Protein AF-A0A2P2KZU6-F1 (afdb_monomer)

pLDDT: mean 84.33, std 7.46, range [49.41, 92.69]

Organism: Rhizophora mucronata (NCBI:txid61149)

Mean predicted aligned error: 6.65 Å

Structure (mmCIF, N/CA/C/O backbone):
data_AF-A0A2P2KZU6-F1
#
_entry.id   AF-A0A2P2KZU6-F1
#
loop_
_atom_site.group_PDB
_atom_site.id
_atom_site.type_symbol
_atom_site.label_atom_id
_atom_site.label_alt_id
_atom_site.label_comp_id
_atom_site.label_asym_id
_atom_site.label_entity_id
_atom_site.label_seq_id
_atom_site.pdbx_PDB_ins_code
_atom_site.Cartn_x
_atom_site.Cartn_y
_atom_site.Cartn_z
_atom_site.occupancy
_atom_site.B_iso_or_equiv
_atom_site.auth_seq_id
_atom_site.auth_comp_id
_atom_site.auth_asym_id
_atom_site.auth_atom_id
_atom_site.pdbx_PDB_model_num
ATOM 1 N N . MET A 1 1 ? 7.030 0.805 16.093 1.00 58.88 1 MET A N 1
ATOM 2 C CA . MET A 1 1 ? 5.743 1.253 15.505 1.00 58.88 1 MET A CA 1
ATOM 3 C C . MET A 1 1 ? 4.538 0.373 15.860 1.00 58.88 1 MET A C 1
ATOM 5 O O . MET A 1 1 ? 3.443 0.908 15.904 1.00 58.88 1 MET A O 1
ATOM 9 N N . MET A 1 2 ? 4.697 -0.924 16.161 1.00 67.19 2 MET A N 1
ATOM 10 C CA . MET A 1 2 ? 3.559 -1.847 16.372 1.00 67.19 2 MET A CA 1
ATOM 11 C C . MET A 1 2 ? 2.825 -1.665 17.716 1.00 67.19 2 MET A C 1
ATOM 13 O O . MET A 1 2 ? 1.603 -1.682 17.771 1.00 67.19 2 MET A O 1
ATOM 17 N N . LEU A 1 3 ? 3.562 -1.412 18.801 1.00 73.94 3 LEU A N 1
ATOM 18 C CA . LEU A 1 3 ? 3.033 -1.251 20.166 1.00 73.94 3 LEU A CA 1
ATOM 19 C C . LEU A 1 3 ? 1.906 -0.204 20.329 1.00 73.94 3 LEU A C 1
ATOM 21 O O . LEU A 1 3 ? 0.856 -0.553 20.868 1.00 73.94 3 LEU A O 1
ATOM 25 N N . PRO A 1 4 ? 2.050 1.053 19.860 1.00 78.38 4 PRO A N 1
ATOM 26 C CA . PRO A 1 4 ? 0.974 2.041 19.981 1.00 78.38 4 PRO A CA 1
ATOM 27 C C . PRO A 1 4 ? -0.270 1.658 19.167 1.00 78.38 4 PRO A C 1
ATOM 29 O O . PRO A 1 4 ? -1.392 1.939 19.590 1.00 78.38 4 PRO A O 1
ATOM 32 N N . LEU A 1 5 ? -0.086 0.969 18.037 1.00 74.75 5 LEU A N 1
ATOM 33 C CA . LEU A 1 5 ? -1.182 0.467 17.214 1.00 74.75 5 LEU A CA 1
ATOM 34 C C . LEU A 1 5 ? -1.948 -0.651 17.934 1.00 74.75 5 LEU A C 1
ATOM 36 O O . LEU A 1 5 ? -3.174 -0.604 17.994 1.00 74.75 5 LEU A O 1
ATOM 40 N N . ALA A 1 6 ? -1.228 -1.590 18.562 1.00 76.25 6 ALA A N 1
ATOM 41 C CA . ALA A 1 6 ? -1.817 -2.659 19.369 1.00 76.25 6 ALA A CA 1
ATOM 42 C C . ALA A 1 6 ? -2.659 -2.139 20.532 1.00 76.25 6 ALA A C 1
ATOM 44 O O . ALA A 1 6 ? -3.745 -2.653 20.794 1.00 76.25 6 ALA A O 1
ATOM 45 N N . ILE A 1 7 ? -2.168 -1.111 21.224 1.00 78.56 7 ILE A N 1
ATOM 46 C CA . ILE A 1 7 ? -2.886 -0.511 22.351 1.00 78.56 7 ILE A CA 1
ATOM 47 C C . ILE A 1 7 ? -4.155 0.189 21.853 1.00 78.56 7 ILE A C 1
ATOM 49 O O . ILE A 1 7 ? -5.201 0.113 22.497 1.00 78.56 7 ILE A O 1
ATOM 53 N N . ARG A 1 8 ? -4.092 0.862 20.697 1.00 78.06 8 ARG A N 1
ATOM 54 C CA . ARG A 1 8 ? -5.210 1.671 20.206 1.00 78.06 8 ARG A CA 1
ATOM 55 C C . ARG A 1 8 ? -6.314 0.865 19.524 1.00 78.06 8 ARG A C 1
ATOM 57 O O . ARG A 1 8 ? -7.481 1.210 19.684 1.00 78.06 8 ARG A O 1
ATOM 64 N N . LEU A 1 9 ? -5.953 -0.175 18.776 1.00 77.00 9 LEU A N 1
ATOM 65 C CA . LEU A 1 9 ? -6.855 -0.979 17.942 1.00 77.00 9 LEU A CA 1
ATOM 66 C C . LEU A 1 9 ? -7.163 -2.360 18.535 1.00 77.00 9 LEU A C 1
ATOM 68 O O . LEU A 1 9 ? -7.667 -3.230 17.831 1.00 77.00 9 LEU A O 1
ATOM 72 N N . ASN A 1 10 ? -6.918 -2.559 19.834 1.00 76.75 10 ASN A N 1
ATOM 73 C CA . ASN A 1 10 ? -7.154 -3.836 20.516 1.00 76.75 10 ASN A CA 1
ATOM 74 C C . ASN A 1 10 ? -8.588 -4.377 20.312 1.00 76.75 10 ASN A C 1
ATOM 76 O O . ASN A 1 10 ? -8.791 -5.574 20.153 1.00 76.75 10 ASN A O 1
ATOM 80 N N . HIS A 1 11 ? -9.577 -3.481 20.207 1.00 80.50 11 HIS A N 1
ATOM 81 C CA . HIS A 1 11 ? -10.981 -3.834 19.971 1.00 80.50 11 HIS A CA 1
ATOM 82 C C . HIS A 1 11 ? -11.256 -4.443 18.574 1.00 80.50 11 HIS A C 1
ATOM 84 O O . HIS A 1 11 ? -12.296 -5.066 18.376 1.00 80.50 11 HIS A O 1
ATOM 90 N N . ARG A 1 12 ? -10.365 -4.272 17.585 1.00 82.00 12 ARG A N 1
ATOM 91 C CA . ARG A 1 12 ? -10.530 -4.785 16.210 1.00 82.00 12 ARG A CA 1
ATOM 92 C C . ARG A 1 12 ? -9.312 -5.628 15.782 1.00 82.00 12 ARG A C 1
ATOM 94 O O . ARG A 1 12 ? -8.481 -5.153 15.002 1.00 82.00 12 ARG A O 1
ATOM 101 N N . PRO A 1 13 ? -9.200 -6.893 16.236 1.00 83.69 13 PRO A N 1
ATOM 102 C CA . PRO A 1 13 ? -8.020 -7.727 15.987 1.00 83.69 13 PRO A CA 1
ATOM 103 C C . PRO A 1 13 ? -7.791 -8.041 14.498 1.00 83.69 13 PRO A C 1
ATOM 105 O O . PRO A 1 13 ? -6.645 -8.078 14.055 1.00 83.69 13 PRO A O 1
ATOM 108 N N . CYS A 1 14 ? -8.854 -8.198 13.700 1.00 85.19 14 CYS A N 1
ATOM 109 C CA . CYS A 1 14 ? -8.742 -8.476 12.261 1.00 85.19 14 CYS A CA 1
ATOM 110 C C . CYS A 1 14 ? -8.111 -7.312 11.481 1.00 85.19 14 CYS A C 1
ATOM 112 O O . CYS A 1 14 ? -7.246 -7.527 10.636 1.00 85.19 14 CYS A O 1
ATOM 114 N N . PHE A 1 15 ? -8.501 -6.074 11.791 1.00 86.06 15 PHE A N 1
ATOM 115 C CA . PHE A 1 15 ? -7.939 -4.890 11.138 1.00 86.06 15 PHE A CA 1
ATOM 116 C C . PHE A 1 15 ? -6.490 -4.635 11.572 1.00 86.06 15 PHE A C 1
ATOM 118 O O . PHE A 1 15 ? -5.640 -4.255 10.770 1.00 86.06 15 PHE A O 1
ATOM 125 N N . LEU A 1 16 ? -6.182 -4.910 12.839 1.00 86.25 16 LEU A N 1
ATOM 126 C CA . LEU A 1 16 ? -4.818 -4.861 13.352 1.00 86.25 16 LEU A CA 1
ATOM 127 C C . LEU A 1 16 ? -3.911 -5.867 12.624 1.00 86.25 16 LEU A C 1
ATOM 129 O O . LEU A 1 16 ? -2.812 -5.497 12.210 1.00 86.25 16 LEU A O 1
ATOM 133 N N . ALA A 1 17 ? -4.380 -7.100 12.404 1.00 87.81 17 ALA A N 1
ATOM 134 C CA . ALA A 1 17 ? -3.649 -8.098 11.623 1.00 87.81 17 ALA A CA 1
ATOM 135 C C . ALA A 1 17 ? -3.402 -7.626 10.180 1.00 87.81 17 ALA A C 1
ATOM 137 O O . ALA A 1 17 ? -2.279 -7.730 9.690 1.00 87.81 17 ALA A O 1
ATOM 138 N N . PHE A 1 18 ? -4.411 -7.035 9.533 1.00 89.56 18 PHE A N 1
ATOM 139 C CA . PHE A 1 18 ? -4.277 -6.437 8.202 1.00 89.56 18 PHE A CA 1
ATOM 140 C C . PHE A 1 18 ? -3.168 -5.373 8.148 1.00 89.56 18 PHE A C 1
ATOM 142 O O . PHE A 1 18 ? -2.280 -5.454 7.298 1.00 89.56 18 PHE A O 1
ATOM 149 N N . ILE A 1 19 ? -3.154 -4.419 9.085 1.00 89.00 19 ILE A N 1
ATOM 150 C CA . ILE A 1 19 ? -2.119 -3.374 9.105 1.00 89.00 19 ILE A CA 1
ATOM 151 C C . ILE A 1 19 ? -0.735 -3.971 9.370 1.00 89.00 19 ILE A C 1
ATOM 153 O O . ILE A 1 19 ? 0.257 -3.529 8.794 1.00 89.00 19 ILE A O 1
ATOM 157 N N . TYR A 1 20 ? -0.641 -4.991 10.220 1.00 88.56 20 TYR A N 1
ATOM 158 C CA . TYR A 1 20 ? 0.636 -5.642 10.498 1.00 88.56 20 TYR A CA 1
ATOM 159 C C . TYR A 1 20 ? 1.198 -6.370 9.287 1.00 88.56 20 TYR A C 1
ATOM 161 O O . TYR A 1 20 ? 2.396 -6.275 9.018 1.00 88.56 20 TYR A O 1
ATOM 169 N N . ILE A 1 21 ? 0.340 -7.038 8.526 1.00 88.81 21 ILE A N 1
ATOM 170 C CA . ILE A 1 21 ? 0.705 -7.653 7.253 1.00 88.81 21 ILE A CA 1
ATOM 171 C C . ILE A 1 21 ? 1.174 -6.581 6.260 1.00 88.81 21 ILE A C 1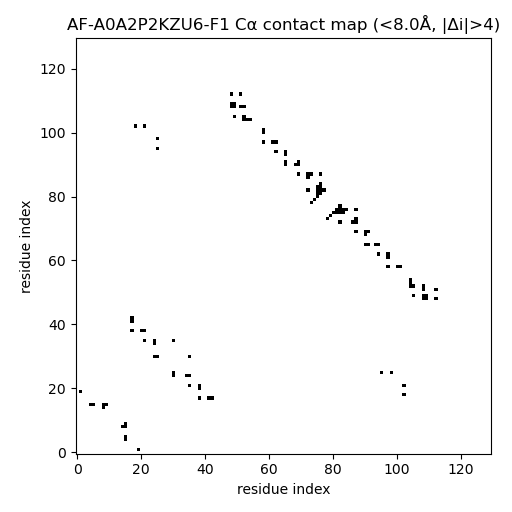
ATOM 173 O O . ILE A 1 21 ? 2.227 -6.744 5.649 1.00 88.81 21 ILE A O 1
ATOM 177 N N . ALA A 1 22 ? 0.461 -5.456 6.148 1.00 88.38 22 ALA A N 1
ATOM 178 C CA . ALA A 1 22 ? 0.861 -4.360 5.265 1.00 88.38 22 ALA A CA 1
ATOM 179 C C . AL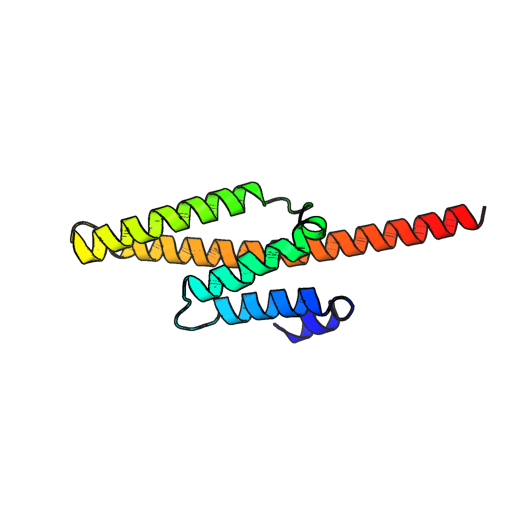A A 1 22 ? 2.235 -3.778 5.657 1.00 88.38 22 ALA A C 1
ATOM 181 O O . ALA A 1 22 ? 3.127 -3.676 4.821 1.00 88.38 22 ALA A O 1
ATOM 182 N N . ILE A 1 23 ? 2.459 -3.479 6.942 1.00 87.69 23 ILE A N 1
ATOM 183 C CA . ILE A 1 23 ? 3.734 -2.927 7.431 1.00 87.69 23 ILE A CA 1
ATOM 184 C C . ILE A 1 23 ? 4.891 -3.915 7.227 1.00 87.69 23 ILE A C 1
ATOM 186 O O . ILE A 1 23 ? 5.972 -3.522 6.790 1.00 87.69 23 ILE A O 1
ATOM 190 N N . THR A 1 24 ? 4.687 -5.196 7.543 1.00 87.50 24 THR A N 1
ATOM 191 C CA . THR A 1 24 ? 5.734 -6.223 7.388 1.00 87.50 24 THR A CA 1
ATOM 192 C C . THR A 1 24 ? 6.061 -6.490 5.920 1.00 87.50 24 THR A C 1
ATOM 194 O O . THR A 1 24 ? 7.233 -6.645 5.584 1.00 87.50 24 THR A O 1
ATOM 197 N N . SER A 1 25 ? 5.057 -6.463 5.039 1.00 86.38 25 SER A N 1
ATOM 198 C CA . SER A 1 25 ? 5.228 -6.542 3.586 1.00 86.38 25 SER A CA 1
ATOM 199 C C . SER A 1 25 ? 6.067 -5.379 3.044 1.00 86.38 25 SER A C 1
ATOM 201 O O . SER A 1 25 ? 7.002 -5.604 2.276 1.00 86.38 25 SER A O 1
ATOM 203 N N . MET A 1 26 ? 5.798 -4.150 3.497 1.00 83.44 26 MET A N 1
ATOM 204 C CA . MET A 1 26 ? 6.514 -2.949 3.053 1.00 83.44 26 MET A CA 1
ATOM 205 C C . MET A 1 26 ? 7.968 -2.883 3.538 1.00 83.44 26 MET A C 1
ATOM 207 O O . MET A 1 26 ? 8.822 -2.338 2.847 1.00 83.44 26 MET A O 1
ATOM 211 N N . LEU A 1 27 ? 8.259 -3.414 4.730 1.00 84.06 27 LEU A N 1
ATOM 212 C CA . LEU A 1 27 ? 9.601 -3.383 5.330 1.00 84.06 27 LEU A CA 1
ATOM 213 C C . LEU A 1 27 ? 10.511 -4.535 4.873 1.00 84.06 27 LEU A C 1
ATOM 215 O O . LEU A 1 27 ? 11.676 -4.598 5.268 1.00 84.06 27 LEU A O 1
ATOM 219 N N . LYS A 1 28 ? 10.000 -5.460 4.058 1.00 82.88 28 LYS A N 1
ATOM 220 C CA . LYS A 1 28 ? 10.773 -6.579 3.518 1.00 82.88 28 LYS A CA 1
ATOM 221 C C . LYS A 1 28 ? 11.834 -6.062 2.541 1.00 82.88 28 LYS A C 1
ATOM 223 O O . LYS A 1 28 ? 11.535 -5.247 1.679 1.00 82.88 28 LYS A O 1
ATOM 228 N N . SER A 1 29 ? 13.065 -6.573 2.629 1.00 73.69 29 SER A N 1
ATOM 229 C CA . SER A 1 29 ? 14.193 -6.108 1.795 1.00 73.69 29 SER A CA 1
ATOM 230 C C . SER A 1 29 ? 14.015 -6.351 0.291 1.00 73.69 29 SER A C 1
ATOM 232 O O . SER A 1 29 ? 14.626 -5.655 -0.511 1.00 73.69 29 SER A O 1
ATOM 234 N N . TYR A 1 30 ? 13.177 -7.317 -0.089 1.00 74.44 30 TYR A N 1
ATOM 235 C CA . TYR A 1 30 ? 12.791 -7.586 -1.474 1.00 74.44 30 TYR A CA 1
ATOM 236 C C . TYR A 1 30 ? 11.266 -7.699 -1.543 1.00 74.44 30 TYR A C 1
ATOM 238 O O . TYR A 1 30 ? 10.732 -8.813 -1.476 1.00 74.44 30 TYR A O 1
ATOM 246 N N . PRO A 1 31 ? 10.552 -6.561 -1.588 1.00 75.75 31 PRO A N 1
ATOM 247 C CA . PRO A 1 31 ? 9.103 -6.572 -1.666 1.00 75.75 31 PRO A CA 1
ATOM 248 C C . PRO A 1 31 ? 8.686 -7.121 -3.032 1.00 75.75 31 PRO A C 1
ATOM 250 O O . PRO A 1 31 ? 9.133 -6.643 -4.077 1.00 75.75 31 PRO A O 1
ATOM 253 N N . SER A 1 32 ? 7.843 -8.151 -3.028 1.00 81.12 32 SER A N 1
ATOM 254 C CA . SER A 1 32 ? 7.284 -8.718 -4.252 1.00 81.12 32 SER A CA 1
ATOM 255 C C . SER A 1 32 ? 5.895 -8.147 -4.540 1.00 81.12 32 SER A C 1
ATOM 257 O O . SER A 1 32 ? 5.162 -7.726 -3.640 1.00 81.12 32 SER A O 1
ATOM 259 N N . VAL A 1 33 ? 5.485 -8.195 -5.810 1.00 77.44 33 VAL A N 1
ATOM 260 C CA . VAL A 1 33 ? 4.107 -7.853 -6.206 1.00 77.44 33 VAL A CA 1
ATOM 261 C C . VAL A 1 33 ? 3.095 -8.756 -5.482 1.00 77.44 33 VAL A C 1
ATOM 263 O O . VAL A 1 33 ? 2.020 -8.298 -5.104 1.00 77.44 33 VAL A O 1
ATOM 266 N N . GLY A 1 34 ? 3.464 -10.014 -5.211 1.00 79.31 34 GLY A N 1
ATOM 267 C CA . GLY A 1 34 ? 2.635 -10.967 -4.470 1.00 79.31 34 GLY A CA 1
ATOM 268 C C . GLY A 1 34 ? 2.399 -10.569 -3.012 1.00 79.31 34 GLY A C 1
ATOM 269 O O . GLY A 1 34 ? 1.274 -10.681 -2.530 1.00 79.31 34 GLY A O 1
ATOM 270 N N . ASP A 1 35 ? 3.415 -10.022 -2.335 1.00 82.62 35 ASP A N 1
ATOM 271 C CA . ASP A 1 35 ? 3.252 -9.501 -0.969 1.00 82.62 35 ASP A CA 1
ATOM 272 C C . ASP A 1 35 ? 2.210 -8.362 -0.942 1.00 82.62 35 ASP A C 1
ATOM 274 O O . ASP A 1 35 ? 1.465 -8.204 0.025 1.00 82.62 35 ASP A O 1
ATOM 278 N N . SER A 1 36 ? 2.123 -7.614 -2.044 1.00 83.56 36 SER A N 1
ATOM 279 C CA . SER A 1 36 ? 1.213 -6.481 -2.194 1.00 83.56 36 SER A CA 1
ATOM 280 C C . SER A 1 36 ? -0.215 -6.886 -2.534 1.00 83.56 36 SER A C 1
ATOM 282 O O . SER A 1 36 ? -1.176 -6.326 -2.008 1.00 83.56 36 SER A O 1
ATOM 284 N N . ALA A 1 37 ? -0.358 -7.910 -3.374 1.00 85.88 37 ALA A N 1
ATOM 285 C CA . ALA A 1 37 ? -1.646 -8.499 -3.712 1.00 85.88 37 ALA A CA 1
ATOM 286 C C . ALA A 1 37 ? -2.373 -9.040 -2.473 1.00 85.88 37 ALA A C 1
ATOM 288 O O . ALA A 1 37 ? -3.596 -8.944 -2.389 1.00 85.88 37 ALA A O 1
ATOM 289 N N . LEU A 1 38 ? -1.629 -9.566 -1.494 1.00 85.94 38 LEU A N 1
ATOM 290 C CA . LEU A 1 38 ? -2.206 -10.141 -0.285 1.00 85.94 38 LEU A CA 1
ATOM 291 C C . LEU A 1 38 ? -2.935 -9.086 0.559 1.00 85.94 38 LEU A C 1
ATOM 293 O O . LEU A 1 38 ? -4.120 -9.260 0.844 1.00 85.94 38 LEU A O 1
ATOM 297 N N . TYR A 1 39 ? -2.281 -7.974 0.920 1.00 86.00 39 TYR A N 1
ATOM 298 C CA . TYR A 1 39 ? -2.970 -6.933 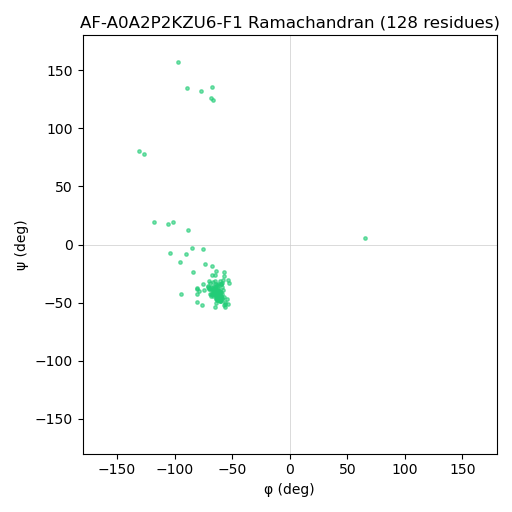1.688 1.00 86.00 39 TYR A CA 1
ATOM 299 C C . TYR A 1 39 ? -4.023 -6.207 0.833 1.00 86.00 39 TYR A C 1
ATOM 301 O O . TYR A 1 39 ? -5.113 -5.943 1.327 1.00 86.00 39 TYR A O 1
ATOM 309 N N . LEU A 1 40 ? -3.783 -5.957 -0.460 1.00 85.62 40 LEU A N 1
ATOM 310 C CA . LEU A 1 40 ? -4.803 -5.349 -1.328 1.00 85.62 40 LEU A CA 1
ATOM 311 C C . LEU A 1 40 ? -6.059 -6.229 -1.467 1.00 85.62 40 LEU A C 1
ATOM 313 O O . LEU A 1 40 ? -7.162 -5.697 -1.529 1.00 85.62 40 LEU A O 1
ATOM 317 N N . GLY A 1 41 ? -5.922 -7.558 -1.454 1.00 85.75 41 GLY A N 1
ATOM 318 C CA . GLY A 1 41 ? -7.060 -8.481 -1.428 1.00 85.75 41 GLY A CA 1
ATOM 319 C C . GLY A 1 41 ? -7.826 -8.444 -0.102 1.00 85.75 41 GLY A C 1
ATOM 320 O O . GLY A 1 41 ? -9.054 -8.390 -0.095 1.00 85.75 41 GLY A O 1
ATOM 321 N N . LEU A 1 42 ? -7.109 -8.402 1.026 1.00 85.06 42 LEU A N 1
ATOM 322 C CA . LEU A 1 42 ? -7.699 -8.268 2.367 1.00 85.06 42 LEU A CA 1
ATOM 323 C C . LEU A 1 42 ? -8.420 -6.926 2.574 1.00 85.06 42 LEU A C 1
ATOM 325 O O . LEU A 1 42 ? -9.349 -6.857 3.375 1.00 85.06 42 LEU A O 1
ATOM 329 N N . LEU A 1 43 ? -8.030 -5.879 1.842 1.00 85.19 43 LEU A N 1
ATOM 330 C CA . LEU A 1 43 ? -8.676 -4.563 1.882 1.00 85.19 43 LEU A CA 1
ATOM 331 C C . LEU A 1 43 ? -10.169 -4.648 1.517 1.00 85.19 43 LEU A C 1
ATOM 333 O O . LEU A 1 43 ? -10.977 -3.917 2.086 1.00 85.19 43 LEU A O 1
ATOM 337 N N . GLY A 1 44 ? -10.546 -5.605 0.659 1.00 81.62 44 GLY A N 1
ATOM 338 C CA . GLY A 1 44 ? -11.936 -5.889 0.295 1.00 81.62 44 GLY A CA 1
ATOM 339 C C . GLY A 1 44 ? -12.850 -6.231 1.482 1.00 81.62 44 GLY A C 1
ATOM 340 O O . GLY A 1 44 ? -14.046 -5.966 1.430 1.00 81.62 44 GLY A O 1
ATOM 341 N N . LEU A 1 45 ? -12.302 -6.771 2.576 1.00 82.50 45 LEU A N 1
ATOM 342 C CA . LEU A 1 45 ? -13.075 -7.115 3.777 1.00 82.50 45 LEU A CA 1
ATOM 343 C C . LEU A 1 45 ? -13.503 -5.892 4.595 1.00 82.50 45 LEU A C 1
ATOM 345 O O . LEU A 1 45 ? -14.380 -6.012 5.442 1.00 82.50 45 LEU A O 1
ATOM 349 N N . PHE A 1 46 ? -12.875 -4.739 4.364 1.00 82.25 46 PHE A N 1
ATOM 350 C CA . PHE A 1 46 ? -13.080 -3.520 5.146 1.00 82.25 46 PHE A CA 1
ATOM 351 C C . PHE A 1 46 ? -13.642 -2.377 4.294 1.00 82.25 46 PHE A C 1
ATOM 353 O O . PHE A 1 46 ? -13.506 -1.218 4.674 1.00 82.25 46 PHE A O 1
ATOM 360 N N . LEU A 1 47 ? -14.239 -2.672 3.132 1.00 80.25 47 LEU A N 1
ATOM 361 C CA . LEU A 1 47 ? -14.727 -1.649 2.198 1.00 80.25 47 LEU A CA 1
ATOM 362 C C . LEU A 1 47 ? -15.752 -0.706 2.835 1.00 80.25 47 LEU A C 1
ATOM 364 O O . LEU A 1 47 ? -15.680 0.494 2.592 1.00 80.25 47 LEU A O 1
ATOM 368 N N . ASP A 1 48 ? -16.652 -1.219 3.675 1.00 76.75 48 ASP A N 1
ATOM 369 C CA . ASP A 1 48 ? -17.678 -0.402 4.333 1.00 76.75 48 ASP A CA 1
ATOM 370 C C . ASP A 1 48 ? -17.073 0.576 5.349 1.00 76.75 48 ASP A C 1
ATOM 372 O O . ASP A 1 48 ? -17.443 1.752 5.392 1.00 76.75 48 ASP A O 1
ATOM 376 N N . GLU A 1 49 ? -16.098 0.134 6.149 1.00 76.25 49 GLU A N 1
ATOM 377 C CA . GLU A 1 49 ? -15.372 1.035 7.046 1.00 76.25 49 GLU A CA 1
ATOM 378 C C . GLU A 1 49 ? -14.452 2.008 6.307 1.00 76.25 49 GLU A C 1
ATOM 380 O O . GLU A 1 49 ? -14.228 3.127 6.777 1.00 76.25 49 GLU A O 1
ATOM 385 N N . LEU A 1 50 ? -13.914 1.587 5.163 1.00 78.25 50 LEU A N 1
ATOM 386 C CA . LEU A 1 50 ? -12.937 2.334 4.379 1.00 78.25 50 LEU A CA 1
ATOM 387 C C . LEU A 1 50 ? -13.572 3.252 3.324 1.00 78.25 50 LEU A C 1
ATOM 389 O O . LEU A 1 50 ? -12.879 4.089 2.750 1.00 78.25 50 LEU A O 1
ATOM 393 N N . ALA A 1 51 ? -14.887 3.163 3.113 1.00 73.88 51 ALA A N 1
ATOM 394 C CA . ALA A 1 51 ? -15.641 3.980 2.160 1.00 73.88 51 ALA A CA 1
ATOM 395 C C . ALA A 1 51 ? -15.494 5.495 2.398 1.00 73.88 51 ALA A C 1
ATOM 397 O O . ALA A 1 51 ? -15.652 6.291 1.477 1.00 73.88 51 ALA A O 1
ATOM 398 N N . ASP A 1 52 ? -15.157 5.898 3.624 1.00 74.81 52 ASP A N 1
ATOM 399 C CA . ASP A 1 52 ? -14.999 7.297 4.034 1.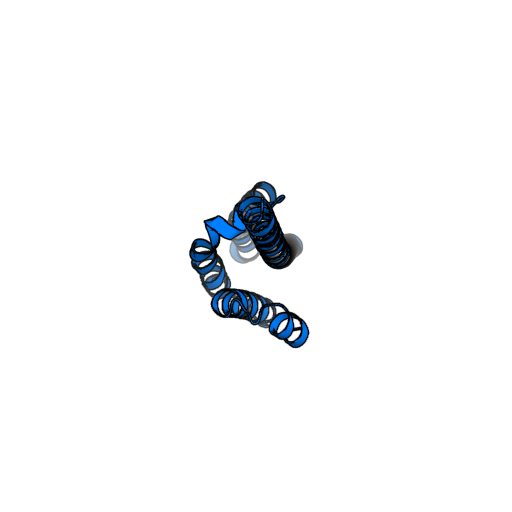00 74.81 52 ASP A CA 1
ATOM 400 C C . ASP A 1 52 ? -13.572 7.849 3.801 1.00 74.81 52 ASP A C 1
ATOM 402 O O . ASP A 1 52 ? -13.209 8.908 4.319 1.00 74.81 52 ASP A O 1
ATOM 406 N N . MET A 1 53 ? -12.735 7.128 3.046 1.00 78.00 53 MET A N 1
ATOM 407 C CA . MET A 1 53 ? -11.395 7.572 2.655 1.00 78.00 53 MET A CA 1
ATOM 408 C C . MET A 1 53 ? -11.446 8.775 1.702 1.00 78.00 53 MET A C 1
ATOM 410 O O . MET A 1 53 ? -12.006 8.702 0.606 1.00 78.00 53 MET A O 1
ATOM 414 N N . GLN A 1 54 ? -10.775 9.866 2.082 1.00 74.75 54 GLN A N 1
ATOM 415 C CA . GLN A 1 54 ? -10.756 11.122 1.320 1.00 74.75 54 GLN A CA 1
ATOM 416 C C . GLN A 1 54 ? -9.944 11.006 0.019 1.00 74.75 54 GLN A C 1
ATOM 418 O O . GLN A 1 54 ? -10.331 11.565 -1.005 1.00 74.75 54 GLN A O 1
ATOM 423 N N . PHE A 1 55 ? -8.837 10.254 0.032 1.00 81.19 55 PHE A N 1
ATOM 424 C CA . PHE A 1 55 ? -7.907 10.159 -1.103 1.00 81.19 55 PHE A CA 1
ATOM 425 C C . PHE A 1 55 ? -8.053 8.880 -1.947 1.00 81.19 55 PHE A C 1
ATOM 427 O O . PHE A 1 55 ? -7.148 8.538 -2.710 1.00 81.19 55 PHE A O 1
ATOM 434 N N . SER A 1 56 ? -9.193 8.187 -1.866 1.00 83.44 56 SER A N 1
ATOM 435 C CA . SER A 1 56 ? -9.430 6.904 -2.553 1.00 83.44 56 SER A CA 1
ATOM 436 C C . SER A 1 56 ? -9.178 6.958 -4.060 1.00 83.44 56 SER A C 1
ATOM 438 O O . SER A 1 56 ? -8.483 6.105 -4.609 1.00 83.44 56 SER A O 1
ATOM 440 N N . PHE A 1 57 ? -9.702 7.986 -4.735 1.00 85.00 57 PHE A N 1
ATOM 441 C CA . PHE A 1 57 ? -9.553 8.139 -6.185 1.00 85.00 57 PHE A CA 1
ATOM 442 C C . PHE A 1 57 ? -8.096 8.391 -6.591 1.00 85.00 57 PHE A C 1
ATOM 444 O O . PHE A 1 57 ? -7.598 7.794 -7.544 1.00 85.00 57 PHE A O 1
ATOM 451 N N . PHE A 1 58 ? -7.394 9.241 -5.839 1.00 89.06 58 PHE A N 1
ATOM 452 C CA . PHE A 1 58 ? -5.985 9.533 -6.082 1.00 89.06 58 PHE A CA 1
ATOM 453 C C . PHE A 1 58 ? -5.116 8.286 -5.895 1.00 89.06 58 PHE A C 1
ATOM 455 O O . PHE A 1 58 ? -4.281 7.987 -6.748 1.00 89.06 58 PHE A O 1
ATOM 462 N N . LEU A 1 59 ? -5.353 7.525 -4.822 1.00 89.50 59 LEU A N 1
ATOM 463 C CA . LEU A 1 59 ? -4.666 6.260 -4.576 1.00 89.50 59 LEU A CA 1
ATOM 464 C C . LEU A 1 59 ? -4.931 5.259 -5.700 1.00 89.50 59 LEU A C 1
ATOM 466 O O . LEU A 1 59 ? -3.981 4.698 -6.236 1.00 89.50 59 LEU A O 1
ATOM 470 N N . PHE A 1 60 ? -6.189 5.080 -6.105 1.00 88.75 60 PHE A N 1
ATOM 471 C CA . PHE A 1 60 ? -6.550 4.169 -7.191 1.00 88.75 60 PHE A CA 1
ATOM 472 C C . PHE A 1 60 ? -5.827 4.517 -8.498 1.00 88.75 60 PHE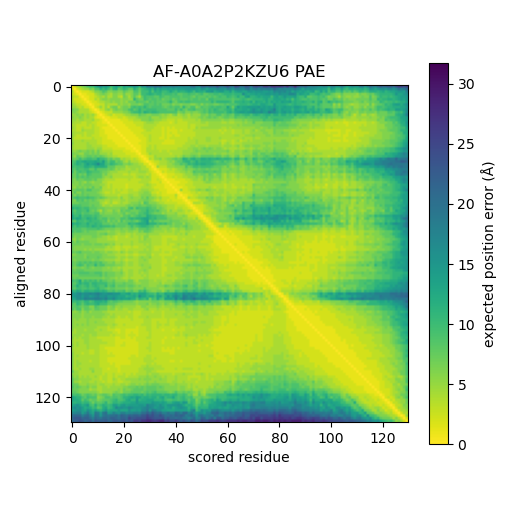 A C 1
ATOM 474 O O . PHE A 1 60 ? -5.139 3.671 -9.070 1.00 88.75 60 PHE A O 1
ATOM 481 N N . CYS A 1 61 ? -5.907 5.777 -8.934 1.00 90.88 61 CYS A N 1
ATOM 482 C CA . CYS A 1 61 ? -5.220 6.248 -10.136 1.00 90.88 61 CYS A CA 1
ATOM 483 C C . CYS A 1 61 ? -3.697 6.099 -10.025 1.00 90.88 61 CYS A C 1
ATOM 485 O O . CYS A 1 61 ? -3.049 5.680 -10.983 1.00 90.88 61 CYS A O 1
ATOM 487 N N . GLY A 1 62 ? -3.127 6.394 -8.854 1.00 91.88 62 GLY A N 1
ATOM 488 C CA . GLY A 1 62 ? -1.705 6.213 -8.582 1.00 91.88 62 GLY A CA 1
ATOM 489 C C . GLY A 1 62 ? -1.269 4.755 -8.719 1.00 91.88 62 GLY A C 1
ATOM 490 O O . GLY A 1 62 ? -0.295 4.473 -9.414 1.00 91.88 62 GLY A O 1
ATOM 491 N N . TYR A 1 63 ? -2.006 3.820 -8.113 1.00 90.69 63 TYR A N 1
ATOM 492 C CA . TYR A 1 63 ? -1.707 2.389 -8.199 1.00 90.69 63 TYR A CA 1
ATOM 493 C C . TYR A 1 63 ? -1.808 1.878 -9.635 1.00 90.69 63 TYR A C 1
ATOM 495 O O . TYR A 1 63 ? -0.878 1.228 -10.103 1.00 90.69 63 TYR A O 1
ATOM 503 N N . VAL A 1 64 ? -2.875 2.226 -10.363 1.00 91.88 64 VAL A N 1
ATOM 504 C CA . VAL A 1 64 ? -3.024 1.859 -11.782 1.00 91.88 64 VAL A CA 1
ATOM 505 C C . VAL A 1 64 ? -1.864 2.416 -12.610 1.00 91.88 64 VAL A C 1
ATOM 507 O O . VAL A 1 64 ? -1.253 1.685 -13.391 1.00 91.88 64 VAL A O 1
ATOM 510 N N . GLY A 1 65 ? -1.516 3.689 -12.403 1.00 92.00 65 GLY A N 1
ATOM 511 C CA . GLY A 1 65 ? -0.415 4.346 -13.101 1.00 92.00 65 GLY A CA 1
ATOM 512 C C . GLY A 1 65 ? 0.924 3.654 -12.859 1.00 92.00 65 GLY A C 1
ATOM 513 O O . GLY A 1 65 ? 1.633 3.331 -13.810 1.00 92.00 65 GLY A O 1
ATOM 514 N N . VAL A 1 66 ? 1.260 3.360 -11.602 1.00 91.94 66 VAL A N 1
ATOM 515 C CA . VAL A 1 66 ? 2.527 2.706 -11.252 1.00 91.94 66 VAL A CA 1
ATOM 516 C C . VAL A 1 66 ? 2.565 1.244 -11.709 1.00 91.94 66 VAL A C 1
ATOM 518 O O . VAL A 1 66 ? 3.597 0.798 -12.210 1.00 91.94 66 VAL A O 1
ATOM 521 N N . SER A 1 67 ? 1.452 0.509 -11.620 1.00 90.19 67 SER A N 1
ATOM 522 C CA . SER A 1 67 ? 1.354 -0.873 -12.109 1.00 90.19 67 SER A CA 1
ATOM 523 C C . SER A 1 67 ? 1.550 -0.988 -13.621 1.00 90.19 67 SER A C 1
ATOM 525 O O . SER A 1 67 ? 2.139 -1.966 -14.073 1.00 90.19 67 SER A O 1
ATOM 527 N N . LEU A 1 68 ? 1.102 0.000 -14.400 1.00 91.75 68 LEU A N 1
ATOM 528 C CA . LEU A 1 68 ? 1.334 0.048 -15.848 1.00 91.75 68 LEU A CA 1
ATOM 529 C C . LEU A 1 68 ? 2.744 0.539 -16.188 1.00 91.75 68 LEU A C 1
ATOM 531 O O . LEU A 1 68 ? 3.387 0.011 -17.093 1.00 91.75 68 LEU A O 1
ATOM 535 N N . LEU A 1 69 ? 3.242 1.540 -15.461 1.00 90.69 69 LEU A N 1
ATOM 536 C CA . LEU A 1 69 ? 4.522 2.174 -15.765 1.00 90.69 69 LEU A CA 1
ATOM 537 C C . LEU A 1 69 ? 5.722 1.303 -15.366 1.00 90.69 69 LEU A C 1
ATOM 539 O O . LEU A 1 69 ? 6.730 1.300 -16.069 1.00 90.69 69 LEU A O 1
ATOM 543 N N . SER A 1 70 ? 5.609 0.531 -14.283 1.00 89.75 70 SER A N 1
ATOM 544 C CA . SER A 1 70 ? 6.673 -0.353 -13.789 1.00 89.75 70 SER A CA 1
ATOM 545 C C . SER A 1 70 ? 7.168 -1.379 -14.830 1.00 89.75 70 SER A C 1
ATOM 547 O O . SER A 1 70 ? 8.365 -1.365 -15.135 1.00 89.75 70 SER A O 1
ATOM 549 N N . PRO A 1 71 ? 6.315 -2.213 -15.469 1.00 90.38 71 PRO A N 1
ATOM 550 C CA . PRO A 1 71 ? 6.767 -3.165 -16.487 1.00 90.38 71 PRO A CA 1
ATOM 551 C C . PRO A 1 71 ? 7.282 -2.473 -17.753 1.00 90.38 71 PRO A C 1
ATOM 553 O O . PRO A 1 71 ? 8.214 -2.971 -18.384 1.00 90.38 71 PRO A O 1
ATOM 556 N N . VAL A 1 72 ? 6.730 -1.308 -18.112 1.00 91.62 72 VAL A N 1
ATOM 557 C CA . VAL A 1 72 ? 7.215 -0.512 -19.249 1.00 91.62 72 VAL A CA 1
ATOM 558 C C . VAL A 1 72 ? 8.641 -0.034 -18.986 1.00 91.62 72 VAL A C 1
ATOM 560 O O . VAL A 1 72 ? 9.523 -0.263 -19.813 1.00 91.62 72 VAL A O 1
ATOM 563 N N . MET A 1 73 ? 8.895 0.565 -17.820 1.00 92.19 73 MET A N 1
ATOM 564 C CA . MET A 1 73 ? 10.225 1.051 -17.449 1.00 92.19 73 MET A CA 1
ATOM 565 C C . MET A 1 73 ? 11.225 -0.092 -17.278 1.00 92.19 73 MET A C 1
ATOM 567 O O . MET A 1 73 ? 12.357 0.020 -17.745 1.00 92.19 73 MET A O 1
ATOM 571 N N . HIS A 1 74 ? 10.800 -1.217 -16.697 1.00 89.12 74 HIS A N 1
ATOM 572 C CA . HIS A 1 74 ? 11.621 -2.422 -16.610 1.00 89.12 74 HIS A CA 1
ATOM 573 C C . HIS A 1 74 ? 12.019 -2.937 -18.000 1.00 89.12 74 HIS A C 1
ATOM 575 O O . HIS A 1 74 ? 13.188 -3.234 -18.247 1.00 89.12 74 HIS A O 1
ATOM 581 N N . ASN A 1 75 ? 11.067 -2.982 -18.936 1.00 91.31 75 ASN A N 1
ATOM 582 C CA . ASN A 1 75 ? 11.319 -3.447 -20.294 1.00 91.31 75 ASN A CA 1
ATOM 583 C C . ASN A 1 75 ? 12.249 -2.515 -21.080 1.00 91.31 75 ASN A C 1
ATOM 585 O O . ASN A 1 75 ? 13.133 -2.975 -21.805 1.00 91.31 75 ASN A O 1
ATOM 589 N N . LEU A 1 76 ? 12.077 -1.202 -20.923 1.00 90.88 76 LEU A N 1
ATOM 590 C CA . LEU A 1 76 ? 12.938 -0.214 -21.567 1.00 90.88 76 LEU A CA 1
ATOM 591 C C . LEU A 1 76 ? 14.377 -0.270 -21.044 1.00 90.88 76 LEU A C 1
ATOM 593 O O . LEU A 1 76 ? 15.315 -0.099 -21.822 1.00 90.88 76 LEU A O 1
ATOM 597 N N . TRP A 1 77 ? 14.542 -0.501 -19.742 1.00 89.31 77 TRP A N 1
ATOM 598 C CA . TRP A 1 77 ? 15.849 -0.553 -19.102 1.00 89.31 77 TRP A CA 1
ATOM 599 C C . TRP A 1 77 ? 16.597 -1.864 -19.387 1.00 89.31 77 TRP A C 1
ATOM 601 O O . TRP A 1 77 ? 17.730 -1.813 -19.856 1.00 89.31 77 TRP A O 1
ATOM 611 N N . ILE A 1 78 ? 15.970 -3.025 -19.157 1.00 89.38 78 ILE A N 1
ATOM 612 C CA . ILE A 1 78 ? 16.637 -4.334 -19.281 1.00 89.38 78 ILE A CA 1
ATOM 613 C C . ILE A 1 78 ? 16.715 -4.811 -20.732 1.00 89.38 78 ILE A C 1
ATOM 615 O O . ILE A 1 78 ? 17.778 -5.221 -21.188 1.00 89.38 78 ILE A O 1
ATOM 619 N N . TRP A 1 79 ? 15.596 -4.780 -21.461 1.00 90.38 79 TRP A N 1
ATOM 620 C CA . TRP A 1 79 ? 15.500 -5.455 -22.760 1.00 90.38 79 TRP A CA 1
ATOM 621 C C . TRP A 1 79 ? 15.804 -4.537 -23.938 1.00 90.38 79 TRP A C 1
ATOM 623 O O . TRP A 1 79 ? 16.474 -4.944 -24.883 1.00 90.38 79 TRP A O 1
ATOM 633 N N . ARG A 1 80 ? 15.299 -3.299 -23.915 1.00 87.06 80 ARG A N 1
ATOM 634 C CA . ARG A 1 80 ? 15.514 -2.345 -25.018 1.00 87.06 80 ARG A CA 1
ATOM 635 C C . ARG A 1 80 ? 16.844 -1.600 -24.904 1.00 87.06 80 ARG A C 1
ATOM 637 O O . ARG A 1 80 ? 17.319 -1.097 -25.914 1.00 87.06 80 ARG A O 1
ATOM 644 N N . GLY A 1 81 ? 17.410 -1.478 -23.700 1.00 83.94 81 GLY A N 1
ATOM 645 C CA . GLY A 1 81 ? 18.647 -0.729 -23.440 1.00 83.94 81 GLY A CA 1
ATOM 646 C C . GLY A 1 81 ? 18.549 0.784 -23.686 1.00 83.94 81 GLY A C 1
ATOM 647 O O . GLY A 1 81 ? 19.550 1.486 -23.592 1.00 83.94 81 GLY A O 1
ATOM 648 N N . THR A 1 82 ? 17.358 1.305 -24.000 1.00 85.62 82 THR A N 1
ATOM 649 C CA . THR A 1 82 ? 17.105 2.733 -24.259 1.00 85.62 82 THR A CA 1
ATOM 650 C C . THR A 1 82 ? 16.603 3.476 -23.019 1.00 85.62 82 THR A C 1
ATOM 652 O O . THR A 1 82 ? 16.566 4.704 -23.008 1.00 85.62 82 THR A O 1
ATOM 655 N N . GLY A 1 83 ? 16.159 2.750 -21.988 1.00 81.56 83 GLY A N 1
ATOM 656 C CA . GLY A 1 83 ? 15.620 3.312 -20.751 1.00 81.56 83 GLY A CA 1
ATOM 657 C C . GLY A 1 83 ? 16.687 3.567 -19.692 1.00 81.56 83 GLY A C 1
ATOM 658 O O . GLY A 1 83 ? 17.501 2.697 -19.396 1.00 81.56 83 GLY A O 1
ATOM 659 N N . ASN A 1 84 ? 16.640 4.740 -19.060 1.00 90.88 84 ASN A N 1
ATOM 660 C CA . ASN A 1 84 ? 17.478 5.052 -17.902 1.00 90.88 84 ASN A CA 1
ATOM 661 C C . ASN A 1 84 ? 16.925 4.372 -16.631 1.00 90.88 84 ASN A C 1
ATOM 663 O O . ASN A 1 84 ? 15.737 4.501 -16.323 1.00 90.88 84 ASN A O 1
ATOM 667 N N . ALA A 1 85 ? 17.800 3.712 -15.864 1.00 88.38 85 ALA A N 1
ATOM 668 C CA . ALA A 1 85 ? 17.476 3.068 -14.587 1.00 88.38 85 ALA A CA 1
ATOM 669 C C . ALA A 1 85 ? 16.798 4.015 -13.577 1.00 88.38 85 ALA A C 1
ATOM 671 O O . ALA A 1 85 ? 15.953 3.583 -12.793 1.00 88.38 85 ALA A O 1
ATOM 672 N N . ASN A 1 86 ? 17.107 5.316 -13.629 1.00 91.88 86 ASN A N 1
ATOM 673 C CA . ASN A 1 86 ? 16.508 6.329 -12.761 1.00 91.88 86 ASN A CA 1
ATOM 674 C C . ASN A 1 86 ? 14.982 6.406 -12.910 1.00 91.88 86 ASN A C 1
ATOM 676 O O . ASN A 1 86 ? 14.292 6.652 -11.924 1.00 91.88 86 ASN A O 1
ATOM 680 N N . PHE A 1 87 ? 14.438 6.169 -14.110 1.00 89.06 87 PHE A N 1
ATOM 681 C CA . PHE A 1 87 ? 12.987 6.163 -14.307 1.00 89.06 87 PHE A CA 1
ATOM 682 C C . PHE A 1 87 ? 12.338 4.960 -13.624 1.00 89.06 87 PHE A C 1
ATOM 684 O O . PHE A 1 87 ? 11.332 5.121 -12.938 1.00 89.06 87 PHE A O 1
ATOM 691 N N . TYR A 1 88 ? 12.941 3.772 -13.737 1.00 89.25 88 TYR A N 1
ATOM 692 C CA . TYR A 1 88 ? 12.467 2.587 -13.021 1.00 89.25 88 TYR A CA 1
ATOM 693 C C . TYR A 1 88 ? 12.545 2.790 -11.498 1.00 89.25 88 TYR A C 1
ATOM 695 O O . TYR A 1 88 ? 11.572 2.541 -10.784 1.00 89.25 88 TYR A O 1
ATOM 703 N N . TYR A 1 89 ? 13.643 3.365 -11.002 1.00 89.44 89 TYR A N 1
ATOM 704 C CA . TYR A 1 89 ? 13.780 3.733 -9.592 1.00 89.44 89 TYR A CA 1
ATOM 705 C C . TYR A 1 89 ? 12.706 4.733 -9.130 1.00 89.44 89 TYR A C 1
ATOM 707 O O . TYR A 1 89 ? 12.079 4.531 -8.090 1.00 89.44 89 TYR A O 1
ATOM 715 N N . ALA A 1 90 ? 12.426 5.773 -9.920 1.00 91.88 90 ALA A N 1
ATOM 716 C CA . ALA A 1 90 ? 11.386 6.751 -9.608 1.00 91.88 90 ALA A CA 1
ATOM 717 C C . ALA A 1 90 ? 9.993 6.104 -9.512 1.00 91.88 90 ALA A C 1
ATOM 719 O O . ALA A 1 90 ? 9.230 6.424 -8.601 1.00 91.88 90 ALA A O 1
ATOM 720 N N . THR A 1 91 ? 9.674 5.147 -10.393 1.00 91.38 91 THR A N 1
ATOM 721 C CA . THR A 1 91 ? 8.408 4.400 -10.299 1.00 91.38 91 THR A CA 1
ATOM 722 C C . THR A 1 91 ? 8.311 3.550 -9.035 1.00 91.38 91 THR A C 1
ATOM 724 O O . THR A 1 91 ? 7.251 3.511 -8.412 1.00 91.38 91 THR A O 1
ATOM 727 N N . ALA A 1 92 ? 9.413 2.932 -8.601 1.00 89.75 92 ALA A N 1
ATOM 728 C CA . ALA A 1 92 ? 9.459 2.168 -7.356 1.00 89.75 92 ALA A CA 1
ATOM 729 C C . ALA A 1 92 ? 9.330 3.068 -6.111 1.00 89.75 92 ALA A C 1
ATOM 731 O O . ALA A 1 92 ? 8.638 2.711 -5.159 1.00 89.75 92 ALA A O 1
ATOM 732 N N . MET A 1 93 ? 9.928 4.263 -6.126 1.00 90.38 93 MET A N 1
ATOM 733 C CA . MET A 1 93 ? 9.738 5.260 -5.065 1.00 90.38 93 MET A CA 1
ATOM 734 C C . MET A 1 93 ? 8.280 5.729 -4.993 1.00 90.38 93 MET A C 1
ATOM 736 O O . MET A 1 93 ? 7.698 5.746 -3.910 1.00 90.38 93 MET A O 1
ATOM 740 N N . ALA A 1 94 ? 7.664 6.046 -6.137 1.00 92.69 94 ALA A N 1
ATOM 741 C CA . ALA A 1 94 ? 6.254 6.430 -6.197 1.00 92.69 94 ALA A CA 1
ATOM 742 C C . ALA A 1 94 ? 5.344 5.315 -5.656 1.00 92.69 94 ALA A C 1
ATOM 744 O O . ALA A 1 94 ? 4.422 5.590 -4.888 1.00 92.69 94 ALA A O 1
ATOM 745 N N . TYR A 1 95 ? 5.647 4.056 -5.991 1.00 90.38 95 TYR A N 1
ATOM 746 C CA . TYR A 1 95 ? 4.962 2.891 -5.439 1.00 90.38 95 TYR A CA 1
ATOM 747 C C . TYR A 1 95 ? 5.020 2.851 -3.907 1.00 90.38 95 TYR A C 1
ATOM 749 O O . TYR A 1 95 ? 3.986 2.753 -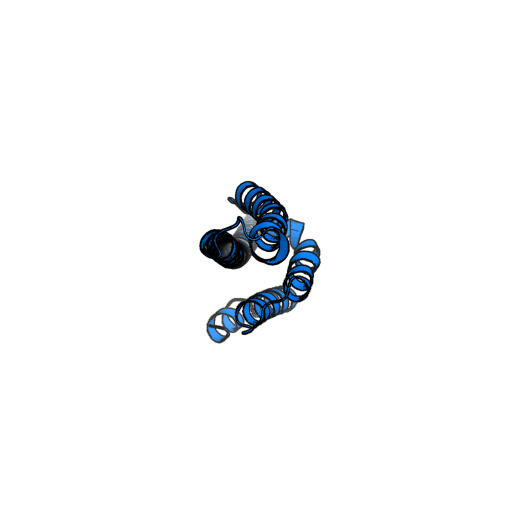3.247 1.00 90.38 95 TYR A O 1
ATOM 757 N N 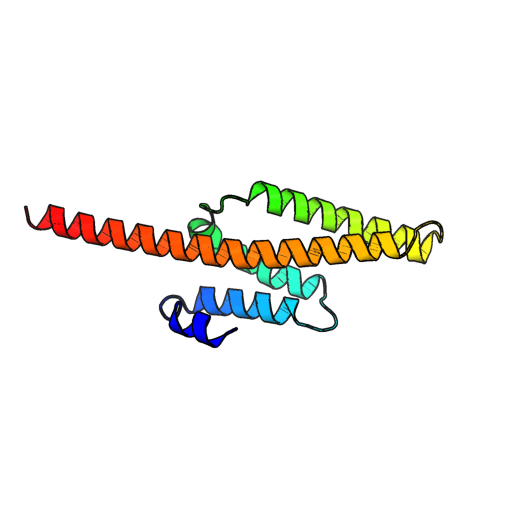. ALA A 1 96 ? 6.220 2.984 -3.335 1.00 90.06 96 ALA A N 1
ATOM 758 C CA . ALA A 1 96 ? 6.418 2.976 -1.889 1.00 90.06 96 ALA A CA 1
ATOM 759 C C . ALA A 1 96 ? 5.666 4.130 -1.203 1.00 90.06 96 ALA A C 1
ATOM 761 O O . ALA A 1 96 ? 5.035 3.931 -0.165 1.00 90.06 96 ALA A O 1
ATOM 762 N N . CYS A 1 97 ? 5.657 5.325 -1.804 1.00 91.31 97 CYS A N 1
ATOM 763 C CA . CYS A 1 97 ? 4.875 6.455 -1.303 1.00 91.31 97 CYS A CA 1
ATOM 764 C C . CYS A 1 97 ? 3.370 6.151 -1.279 1.00 91.31 97 CYS A C 1
ATOM 766 O O . CYS A 1 97 ? 2.717 6.399 -0.266 1.00 91.31 97 CYS A O 1
ATOM 768 N N . LEU A 1 98 ? 2.820 5.576 -2.354 1.00 91.69 98 LEU A N 1
ATOM 769 C CA . LEU A 1 98 ? 1.403 5.197 -2.416 1.00 91.69 98 LEU A CA 1
ATOM 770 C C . LEU A 1 98 ? 1.040 4.135 -1.371 1.00 91.69 98 LEU A C 1
ATOM 772 O O . LEU A 1 98 ? -0.032 4.214 -0.772 1.00 91.69 98 LEU A O 1
ATOM 776 N N . GLN A 1 99 ? 1.931 3.176 -1.106 1.00 89.88 99 GLN A N 1
ATOM 777 C CA . GLN A 1 99 ? 1.742 2.187 -0.040 1.00 89.88 99 GLN A CA 1
ATOM 778 C C . GLN A 1 99 ? 1.675 2.836 1.348 1.00 89.88 99 GLN A C 1
ATOM 780 O O . GLN A 1 99 ? 0.775 2.521 2.127 1.00 89.88 99 GLN A O 1
ATOM 785 N N . ILE A 1 100 ? 2.567 3.786 1.646 1.00 90.06 100 ILE A N 1
ATOM 786 C CA . ILE A 1 100 ? 2.553 4.511 2.927 1.00 90.06 100 ILE A CA 1
ATOM 787 C C . ILE A 1 100 ? 1.248 5.294 3.085 1.00 90.06 100 ILE A C 1
ATOM 789 O O . ILE A 1 100 ? 0.600 5.197 4.128 1.00 90.06 100 ILE A O 1
ATOM 793 N N . ILE A 1 101 ? 0.841 6.038 2.051 1.00 91.12 101 ILE A N 1
ATOM 794 C CA . ILE A 1 101 ? -0.391 6.836 2.085 1.00 91.12 101 ILE A CA 1
ATOM 795 C C . ILE A 1 101 ? -1.608 5.924 2.282 1.00 91.12 101 ILE A C 1
ATOM 797 O O . ILE A 1 101 ? -2.459 6.238 3.108 1.00 91.12 101 ILE A O 1
ATOM 801 N N . LEU A 1 102 ? -1.666 4.771 1.607 1.00 89.81 102 LEU A N 1
ATOM 802 C CA . LEU A 1 102 ? -2.751 3.799 1.773 1.00 89.81 102 LEU A CA 1
ATOM 803 C C . LEU A 1 102 ? -2.866 3.313 3.224 1.00 89.81 102 LEU A C 1
ATOM 805 O O . LEU A 1 102 ? -3.964 3.304 3.782 1.00 89.81 102 LEU A O 1
ATOM 809 N N . VAL A 1 103 ? -1.749 2.949 3.862 1.00 89.62 103 VAL A N 1
ATOM 810 C CA . VAL A 1 103 ? -1.760 2.500 5.263 1.00 89.62 103 VAL A CA 1
ATOM 811 C C . VAL A 1 103 ? -2.213 3.628 6.193 1.00 89.62 103 VAL A C 1
ATOM 813 O O . VAL A 1 103 ? -3.087 3.411 7.032 1.00 89.62 103 VAL A O 1
ATOM 816 N N . VAL A 1 104 ? -1.680 4.840 6.031 1.00 89.56 104 VAL A N 1
ATOM 817 C CA . VAL A 1 104 ? -2.033 5.995 6.875 1.00 89.56 104 VAL A CA 1
ATOM 818 C C . VAL A 1 104 ? -3.505 6.382 6.729 1.00 89.56 104 VAL A C 1
ATOM 820 O O . VAL A 1 104 ? -4.196 6.571 7.737 1.00 89.56 104 VAL A O 1
ATOM 823 N N . GLU A 1 105 ? -4.004 6.453 5.497 1.00 89.88 105 GLU A N 1
ATOM 824 C CA . GLU A 1 105 ? -5.410 6.738 5.226 1.00 89.88 105 GLU A CA 1
ATOM 825 C C . GLU A 1 105 ? -6.304 5.638 5.793 1.00 89.88 105 GLU A C 1
ATOM 827 O O . GLU A 1 105 ? -7.347 5.939 6.370 1.00 89.88 105 GLU A O 1
ATOM 832 N N . SER A 1 106 ? -5.892 4.366 5.706 1.00 88.31 106 SER A N 1
ATOM 833 C CA . SER A 1 106 ? -6.719 3.256 6.192 1.00 88.31 106 SER A CA 1
ATOM 834 C C . SER A 1 106 ? -6.924 3.313 7.703 1.00 88.31 106 SER A C 1
ATOM 836 O O . SER A 1 106 ? -8.046 3.191 8.198 1.00 88.31 106 SER A O 1
ATOM 838 N N . VAL A 1 107 ? -5.851 3.596 8.446 1.00 88.69 107 VAL A N 1
ATOM 839 C CA . VAL A 1 107 ? -5.892 3.790 9.900 1.00 88.69 107 VAL A CA 1
ATOM 840 C C . VAL A 1 107 ? -6.746 5.008 10.261 1.00 88.69 107 VAL A C 1
ATOM 842 O O . VAL A 1 107 ? -7.533 4.955 11.209 1.00 88.69 107 VAL A O 1
ATOM 845 N N . SER A 1 108 ? -6.606 6.100 9.507 1.00 87.81 108 SER A N 1
ATOM 846 C CA . SER A 1 108 ? -7.334 7.351 9.746 1.00 87.81 108 SER A CA 1
ATOM 847 C C . SER A 1 108 ? -8.836 7.198 9.497 1.00 87.81 108 SER A C 1
ATOM 849 O O . SER A 1 108 ? -9.639 7.618 10.336 1.00 87.81 108 SER A O 1
ATOM 851 N N . ALA A 1 109 ? -9.220 6.539 8.402 1.00 88.00 109 ALA A N 1
ATOM 852 C CA . ALA A 1 109 ? -10.606 6.214 8.078 1.00 88.00 109 ALA A CA 1
ATOM 853 C C . ALA A 1 109 ? -11.234 5.325 9.159 1.00 88.00 109 ALA A C 1
ATOM 855 O O . ALA A 1 109 ? -12.291 5.664 9.694 1.00 88.00 109 ALA A O 1
ATOM 856 N N . MET A 1 110 ? -10.535 4.266 9.585 1.00 87.62 110 MET A N 1
ATOM 857 C CA . MET A 1 110 ? -11.013 3.378 10.649 1.00 87.62 110 MET A CA 1
ATOM 858 C C . MET A 1 110 ? -11.227 4.124 11.975 1.00 87.62 110 MET A C 1
ATOM 860 O O . MET A 1 110 ? -12.257 3.974 12.634 1.00 87.62 110 MET A O 1
ATOM 864 N N . LEU A 1 111 ? -10.290 4.996 12.360 1.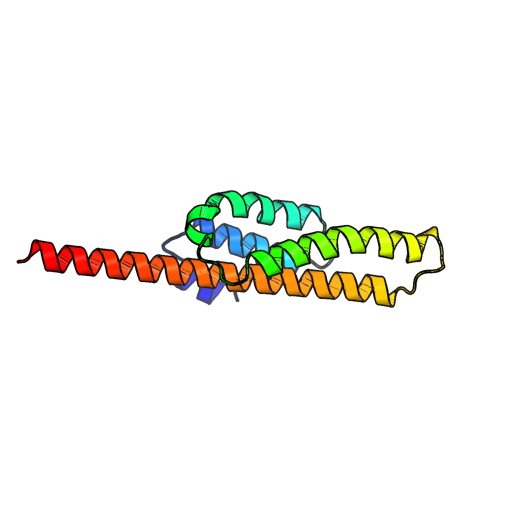00 87.31 111 LEU A N 1
ATOM 865 C CA . LEU A 1 111 ? -10.420 5.785 13.585 1.00 87.31 111 LEU A CA 1
ATOM 866 C C . LEU A 1 111 ? -11.601 6.766 13.518 1.00 87.31 111 LEU A C 1
ATOM 868 O O . LEU A 1 111 ? -12.278 6.999 14.524 1.00 87.31 111 LEU A O 1
ATOM 872 N N . ASN A 1 112 ? -11.857 7.351 12.348 1.00 87.12 112 ASN A N 1
ATOM 873 C CA . ASN A 1 112 ? -13.005 8.226 12.130 1.00 87.12 112 ASN A CA 1
ATOM 874 C C . ASN A 1 112 ? -14.326 7.449 12.154 1.00 87.12 112 ASN A C 1
ATOM 876 O O . ASN A 1 112 ? -15.290 7.927 12.759 1.00 87.12 112 ASN A O 1
ATOM 880 N N . HIS A 1 113 ? -14.352 6.240 11.596 1.00 86.81 113 HIS A N 1
ATOM 881 C CA . HIS A 1 113 ? -15.500 5.344 11.661 1.00 86.81 113 HIS A CA 1
ATOM 882 C C . HIS A 1 113 ? -15.848 4.983 13.117 1.00 86.81 113 HIS A C 1
ATOM 884 O O . HIS A 1 113 ? -16.978 5.195 13.561 1.00 86.81 113 HIS A O 1
ATOM 890 N N . ASP A 1 114 ? -14.862 4.580 13.925 1.00 86.50 114 ASP A N 1
ATOM 891 C CA . ASP A 1 114 ? -15.067 4.285 15.351 1.00 86.50 114 ASP A CA 1
ATOM 892 C C . ASP A 1 114 ? -15.538 5.518 16.151 1.00 86.50 114 ASP A C 1
ATOM 894 O O . ASP A 1 114 ? -16.370 5.415 17.061 1.00 86.50 114 ASP A O 1
ATOM 898 N N . ARG A 1 115 ? -15.051 6.720 15.806 1.00 86.31 115 ARG A N 1
ATOM 899 C CA . ARG A 1 115 ? -15.538 7.983 16.396 1.00 86.31 115 ARG A CA 1
ATOM 900 C C . ARG A 1 115 ? -17.000 8.254 16.032 1.00 86.31 115 ARG A C 1
ATOM 902 O O . ARG A 1 115 ? -17.750 8.708 16.900 1.00 86.31 115 ARG A O 1
ATOM 909 N N . LYS A 1 116 ? -17.412 7.993 14.786 1.00 87.38 116 LYS A N 1
ATOM 910 C CA . LYS A 1 116 ? -18.810 8.126 14.337 1.00 87.38 116 LYS A CA 1
ATOM 911 C C . LYS A 1 116 ? -19.715 7.146 15.087 1.00 87.38 116 LYS A C 1
ATOM 913 O O . LYS A 1 116 ? -20.712 7.582 15.663 1.00 87.38 116 LYS A O 1
ATOM 918 N N . LEU A 1 117 ? -19.327 5.872 15.184 1.00 86.62 117 LEU A N 1
ATOM 919 C CA 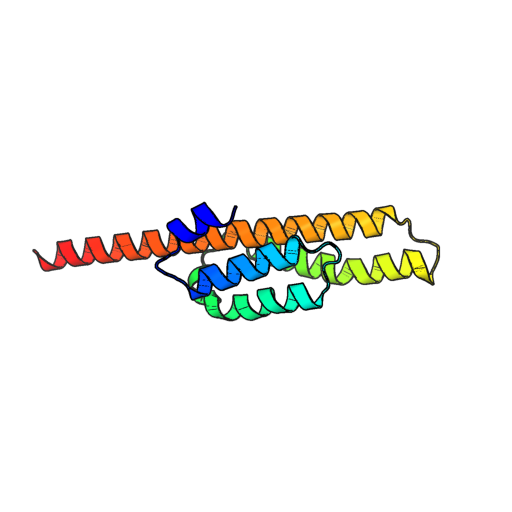. LEU A 1 117 ? -20.069 4.851 15.937 1.00 86.62 117 LEU A CA 1
ATOM 920 C C . LEU A 1 117 ? -20.265 5.246 17.407 1.00 86.62 117 LEU A C 1
ATOM 922 O O . LEU A 1 117 ? -21.380 5.181 17.930 1.00 86.62 117 LEU A O 1
ATOM 926 N N . ARG A 1 118 ? -19.208 5.741 18.064 1.00 86.25 118 ARG A N 1
ATOM 927 C CA . ARG A 1 118 ? -19.287 6.204 19.457 1.00 86.25 118 ARG A CA 1
ATOM 928 C C . ARG A 1 118 ? -20.275 7.360 19.624 1.00 86.25 118 ARG A C 1
ATOM 930 O O . ARG A 1 118 ? -21.097 7.319 20.534 1.00 86.25 118 ARG A O 1
ATOM 937 N N . LYS A 1 119 ? -20.239 8.357 18.731 1.00 87.81 119 LYS A N 1
ATOM 938 C CA . LYS A 1 119 ? -21.180 9.493 18.751 1.00 87.81 119 LYS A CA 1
ATOM 939 C C . LYS A 1 119 ? -22.632 9.043 18.569 1.00 87.81 119 LYS A C 1
ATOM 941 O O . LYS A 1 119 ? -23.505 9.532 19.282 1.00 87.81 119 LYS A O 1
ATOM 946 N N . HIS A 1 120 ? -22.893 8.112 17.649 1.00 83.31 120 HIS A N 1
ATOM 947 C CA . HIS A 1 120 ? -24.237 7.566 17.436 1.00 83.31 120 HIS A CA 1
ATOM 948 C C . HIS A 1 120 ? -24.762 6.807 18.660 1.00 83.31 120 HIS A C 1
ATOM 950 O O . HIS A 1 120 ? -25.921 6.987 19.030 1.00 83.31 120 HIS A O 1
ATOM 956 N N . SER A 1 121 ? -23.912 6.013 19.317 1.00 84.00 121 SER A N 1
ATOM 957 C CA . SER A 1 121 ? -24.276 5.306 20.551 1.00 84.00 121 SER A CA 1
ATOM 958 C C . SER A 1 121 ? -24.640 6.278 21.682 1.00 84.00 121 SER A C 1
ATOM 960 O O . SER A 1 121 ? -25.695 6.143 22.301 1.00 84.00 121 SER A O 1
ATOM 962 N N . THR A 1 122 ? -23.835 7.329 21.895 1.00 84.69 122 THR A N 1
ATOM 963 C CA . THR A 1 122 ? -24.118 8.357 22.912 1.00 84.69 122 THR A CA 1
ATOM 964 C C . THR A 1 122 ? -25.424 9.111 22.643 1.00 84.69 122 THR A C 1
ATOM 966 O O . THR A 1 122 ? -26.164 9.368 23.587 1.00 84.69 122 THR A O 1
ATOM 969 N N . ARG A 1 123 ? -25.742 9.430 21.378 1.00 80.69 123 ARG A N 1
ATOM 970 C CA . ARG A 1 123 ? -27.012 10.086 21.013 1.00 80.69 123 ARG A CA 1
ATOM 971 C C . ARG A 1 123 ? -28.230 9.207 21.309 1.00 80.69 123 ARG A C 1
ATOM 973 O O . ARG A 1 123 ? -29.152 9.673 21.963 1.00 80.69 123 ARG A O 1
ATOM 980 N N . LYS A 1 124 ? -28.202 7.923 20.926 1.00 75.44 124 LYS A N 1
ATOM 981 C CA . LYS A 1 124 ? -29.300 6.983 21.235 1.00 75.44 124 LYS A CA 1
ATOM 982 C C . LYS A 1 124 ? -29.561 6.847 22.740 1.00 75.44 124 LYS A C 1
ATOM 984 O O . LYS A 1 124 ? -30.706 6.723 23.156 1.00 75.44 124 LYS A O 1
ATOM 989 N N . LEU A 1 125 ? -28.506 6.883 23.555 1.00 74.69 125 LEU A N 1
ATOM 990 C CA . LEU A 1 125 ? -28.606 6.860 25.019 1.00 74.69 125 LEU A CA 1
ATOM 991 C C . LEU A 1 125 ? -29.243 8.124 25.616 1.00 74.69 125 LEU A C 1
ATOM 993 O O . LEU A 1 125 ? -29.770 8.054 26.724 1.00 74.69 125 LEU A O 1
ATOM 997 N N . GLN A 1 126 ? -29.161 9.267 24.930 1.00 71.69 126 GLN A N 1
ATOM 998 C CA . GLN A 1 126 ? -29.821 10.504 25.352 1.00 71.69 126 GLN A CA 1
ATOM 999 C C . GLN A 1 126 ? -31.303 10.507 24.964 1.00 71.69 126 GLN A C 1
ATOM 1001 O O . GLN A 1 126 ? -32.125 10.825 25.815 1.00 71.69 126 GLN A O 1
ATOM 1006 N N . ASP A 1 127 ? -31.646 10.067 23.749 1.00 68.56 127 ASP A N 1
ATOM 1007 C CA . ASP A 1 127 ? -33.046 9.982 23.301 1.00 68.56 127 ASP A CA 1
ATOM 1008 C C . ASP A 1 127 ? -33.862 8.954 24.099 1.00 68.56 127 ASP A C 1
ATOM 1010 O O . ASP A 1 127 ? -35.023 9.192 24.395 1.00 68.56 127 ASP A O 1
ATOM 1014 N N . GLY A 1 128 ? -33.265 7.828 24.506 1.00 64.88 128 GLY A N 1
ATOM 1015 C CA . GLY A 1 128 ? -33.959 6.814 25.316 1.00 64.88 128 GLY A CA 1
ATOM 1016 C C . GLY A 1 128 ? -34.162 7.183 26.793 1.00 64.88 128 GLY A C 1
ATOM 1017 O O . GLY A 1 128 ? -34.728 6.387 27.537 1.00 64.88 128 GLY A O 1
ATOM 1018 N N . LYS A 1 129 ? -33.646 8.334 27.242 1.00 58.69 129 LYS A N 1
ATOM 1019 C CA . LYS A 1 129 ? -33.829 8.853 28.609 1.00 58.69 129 LYS A CA 1
ATOM 1020 C C . LYS A 1 129 ? -34.837 10.005 28.690 1.00 58.69 129 LYS A C 1
ATOM 1022 O O . LYS A 1 129 ? -35.125 10.437 29.806 1.00 58.69 129 LYS A O 1
ATOM 1027 N N . SER A 1 130 ? -35.308 10.508 27.548 1.00 49.41 130 SER A N 1
ATOM 1028 C CA . SER A 1 130 ? -36.363 11.524 27.454 1.00 49.41 130 SER A CA 1
ATOM 1029 C C . SER A 1 130 ? -37.729 10.883 27.257 1.00 49.41 130 SER A C 1
ATOM 1031 O O . SER A 1 130 ? -38.705 11.610 27.542 1.00 49.41 130 SER A O 1
#

Secondary structure (DSSP, 8-state):
-HHHHHHHSTT-HHHHHHHHHHHHHHTSSS--HHHHHHHHHHHGGGHHHHTT-TTHHHHHHHHHHHHHHHHHHHHHHHTSS-S-HHHHHHHHHHHHHHHHHHHHHHHHHHHHHHHHHHHHHHHHHHHTT-

Solvent-accessible surface area (backbone atoms only — not comparable to full-atom values): 7342 Å² total; per-residue (Å²): 125,63,67,70,51,52,70,72,41,59,93,42,60,70,61,50,50,49,52,49,52,45,54,55,38,69,69,39,96,76,67,49,73,66,56,50,48,51,46,61,56,57,48,66,82,42,46,83,54,46,65,72,42,89,57,53,68,60,51,52,53,50,51,55,50,39,66,58,45,45,61,53,35,47,42,28,32,73,74,65,67,79,37,63,64,66,58,39,50,49,42,54,50,52,46,53,52,51,53,53,50,50,54,54,47,51,56,50,21,46,55,51,45,55,52,50,54,51,54,52,53,56,50,54,61,54,63,77,73,111

Radius of gyration: 19.12 Å; Cα contacts (8 Å, |Δi|>4): 64; chains: 1; bounding box: 55×22×54 Å

Sequence (130 aa):
MMLPLAIRLNHRPCFLAFIYIAITSMLKSYPSVGDSALYLGLLGLFLDELADMQFSFFLFCGYVGVSLLSPVMHNLWIWRGTGNANFYYATAMAYACLQIILVVESVSAMLNHDRKLRKHSTRKLQDGKS

Foldseek 3Di:
DLVVVCVVCVVPVLVSVLLVLLVVLLPDPDRDVVSVVVSVVVVVVCCVLLVPQPCVVVLVVLVVVLVVVLVVLVCCVPPVVNHDVVSNVVSVVSVSVSSVVVSVSSVVSNVVSVVVVVVVVVVVVVVVVD

InterPro domains:
  IPR009600 GPI transamidase subunit PIG-U [PF06728] (1-95)
  IPR009600 GPI transamidase subunit PIG-U [PTHR13121] (1-129)

Nearest PDB structures (foldseek):
  7wld-assembly1_U  TM=9.470E-01  e=2.912E-05  Homo sapiens
  7t38-assembly1_A  TM=3.311E-01  e=3.684E+00  Rattus norvegicus